Protein AF-A0A1N6KUC0-F1 (afdb_monomer_lite)

Sequence (88 aa):
MPVRELLSRIDSHELSEWLAYDRLDPLPDSYWQAGLISSTIANVFGKGKALTPEDFIPRRQKPKSETQSAAAGLFALRALAAQRNGRV

Secondary structure (DSSP, 8-state):
--HHHHTTTS-HHHHHHHHHHHHHSPPPPTTHHHHHHHHHHHHHH--SSPPPGGGSS---PPPPPTHHHHHHHHHHHHHHHHHHSS--

Foldseek 3Di:
DDPVVVCVPDPPVVVVVVVVVCVVPNDPQPQQVVLCVVQVVCQVPHDDDRDHSVVRRDDDPDPDPCVVVVVVVVVVVVVVVVVVPPDD

Structure (mmCIF, N/CA/C/O backbone):
data_AF-A0A1N6KUC0-F1
#
_entry.id   AF-A0A1N6KUC0-F1
#
loop_
_atom_site.group_PDB
_atom_site.id
_atom_site.type_symbol
_atom_site.label_atom_id
_atom_site.label_alt_id
_atom_site.label_comp_id
_atom_site.label_asym_id
_atom_site.label_entity_id
_atom_site.label_seq_id
_atom_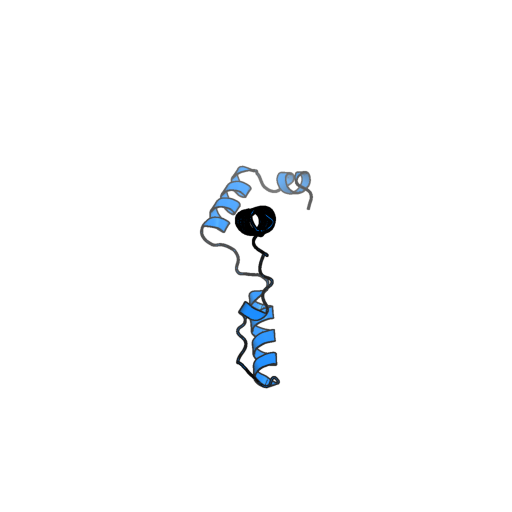site.pdbx_PDB_ins_code
_atom_site.Cartn_x
_atom_site.Cartn_y
_atom_site.Cartn_z
_atom_site.occupancy
_atom_site.B_iso_or_equiv
_atom_site.auth_seq_id
_atom_site.auth_comp_id
_atom_site.auth_asym_id
_atom_site.auth_atom_id
_atom_site.pdbx_PDB_model_num
ATOM 1 N N . MET A 1 1 ? -19.728 0.001 3.118 1.00 72.31 1 MET A N 1
ATOM 2 C CA . MET A 1 1 ? -20.463 -0.664 4.214 1.00 72.31 1 MET A CA 1
ATOM 3 C C . MET A 1 1 ? -20.628 0.334 5.356 1.00 72.31 1 MET A C 1
ATOM 5 O O . MET A 1 1 ? -19.621 0.919 5.742 1.00 72.31 1 MET A O 1
ATOM 9 N N . PRO A 1 2 ? -21.849 0.607 5.845 1.00 92.50 2 PRO A N 1
ATOM 10 C CA . PRO A 1 2 ? -22.066 1.481 6.996 1.00 92.50 2 PRO A CA 1
ATOM 11 C C . PRO A 1 2 ? -21.694 0.776 8.311 1.00 92.50 2 PRO A C 1
ATOM 13 O O . PRO A 1 2 ? -21.824 -0.440 8.431 1.00 92.50 2 PRO A O 1
ATOM 16 N N . VAL A 1 3 ? -21.296 1.549 9.328 1.00 86.75 3 VAL A N 1
ATOM 17 C CA . VAL A 1 3 ? -20.859 1.027 10.644 1.00 86.75 3 VAL A CA 1
ATOM 18 C C . VAL A 1 3 ? -21.925 0.141 11.295 1.00 86.75 3 VAL A C 1
ATOM 20 O O . VAL A 1 3 ? -21.611 -0.906 11.849 1.00 86.75 3 VAL A O 1
ATOM 23 N N . ARG A 1 4 ? -23.204 0.523 11.178 1.00 89.75 4 ARG A N 1
ATOM 24 C CA . ARG A 1 4 ? -24.330 -0.231 11.749 1.00 89.75 4 ARG A CA 1
ATOM 25 C C . ARG A 1 4 ? -24.505 -1.616 11.120 1.00 89.75 4 ARG A C 1
ATOM 27 O O . ARG A 1 4 ? -24.923 -2.539 11.805 1.00 89.75 4 ARG A O 1
ATOM 34 N N . GLU A 1 5 ? -24.204 -1.754 9.830 1.00 92.56 5 GLU A N 1
ATOM 35 C CA . GLU A 1 5 ? -24.258 -3.043 9.132 1.00 92.56 5 GLU A CA 1
ATOM 36 C C . GLU A 1 5 ? -23.031 -3.895 9.465 1.00 92.56 5 GLU A C 1
ATOM 38 O O . GLU A 1 5 ? -23.172 -5.091 9.704 1.00 92.56 5 GLU A O 1
ATOM 43 N N . LEU A 1 6 ? -21.849 -3.281 9.573 1.00 91.25 6 LEU A N 1
ATOM 44 C CA . LEU A 1 6 ? -20.631 -3.970 10.003 1.00 91.25 6 LEU A CA 1
ATOM 45 C C . LEU A 1 6 ? -20.798 -4.569 11.410 1.00 91.25 6 LEU A C 1
ATOM 47 O O . LEU A 1 6 ? -20.588 -5.764 11.591 1.00 91.25 6 LEU A O 1
ATOM 51 N N . LEU A 1 7 ? -21.287 -3.773 12.368 1.00 88.75 7 LEU A N 1
ATOM 52 C CA . LEU A 1 7 ? -21.503 -4.204 13.755 1.00 88.75 7 LEU A CA 1
ATOM 53 C C . LEU A 1 7 ? -22.649 -5.213 13.938 1.00 88.75 7 LEU A C 1
ATOM 55 O O . LEU A 1 7 ? -22.820 -5.765 15.020 1.00 88.75 7 LEU A O 1
ATOM 59 N N . SER A 1 8 ? -23.451 -5.458 12.896 1.00 92.31 8 SER A N 1
ATOM 60 C CA . SER A 1 8 ? -24.434 -6.550 12.907 1.00 92.31 8 SER A CA 1
AT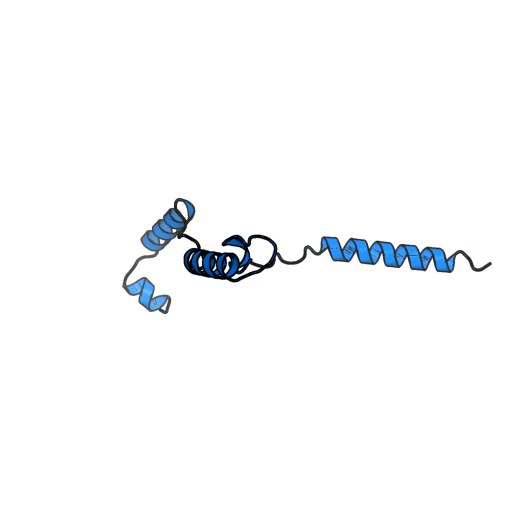OM 61 C C . SER A 1 8 ? -23.812 -7.918 12.606 1.00 92.31 8 SER A C 1
ATOM 63 O O . SER A 1 8 ? -24.464 -8.937 12.823 1.00 92.31 8 SER A O 1
ATOM 65 N N . ARG A 1 9 ? -22.574 -7.940 12.088 1.00 93.12 9 ARG A N 1
ATOM 66 C CA . ARG A 1 9 ? -21.860 -9.153 11.660 1.00 93.12 9 ARG A CA 1
ATOM 67 C C . ARG A 1 9 ? -20.568 -9.403 12.434 1.00 93.12 9 ARG A C 1
ATOM 69 O O . ARG A 1 9 ? -20.200 -10.559 12.578 1.00 93.12 9 ARG A O 1
ATOM 76 N N . ILE A 1 10 ? -19.900 -8.344 12.891 1.00 93.56 10 ILE A N 1
ATOM 77 C CA . ILE A 1 10 ? -18.644 -8.398 13.646 1.00 93.56 10 ILE A CA 1
ATOM 78 C C . ILE A 1 10 ? -18.786 -7.547 14.908 1.00 93.56 10 ILE A C 1
ATOM 80 O O . ILE A 1 10 ? -19.427 -6.495 14.862 1.00 93.56 10 ILE A O 1
ATOM 84 N N . ASP A 1 11 ? -18.220 -7.972 16.033 1.00 91.75 11 ASP A N 1
ATOM 85 C CA . ASP A 1 11 ? -18.288 -7.180 17.262 1.00 91.75 11 ASP A CA 1
ATOM 86 C C . ASP A 1 11 ? -17.135 -6.158 17.359 1.00 91.75 11 ASP A C 1
ATOM 88 O O . ASP A 1 11 ? -16.215 -6.108 16.537 1.00 91.75 11 ASP A O 1
ATOM 92 N N . SER A 1 12 ? -17.197 -5.285 18.368 1.00 90.69 12 SER A N 1
ATOM 93 C CA . SER A 1 12 ? -16.150 -4.280 18.586 1.00 90.69 12 SER A CA 1
ATOM 94 C C . SER A 1 12 ? -14.837 -4.871 19.108 1.00 90.69 12 SER A C 1
ATOM 96 O O . SER A 1 12 ? -13.795 -4.225 18.964 1.00 90.69 12 SER A O 1
ATOM 98 N N . HIS A 1 13 ? -14.878 -6.024 19.773 1.00 93.31 13 HIS A N 1
ATOM 99 C CA . HIS A 1 13 ? -13.699 -6.678 20.326 1.00 93.31 13 HIS A CA 1
ATOM 100 C C . HIS A 1 13 ? -12.860 -7.273 19.196 1.00 93.31 13 HIS A C 1
ATOM 102 O O . HIS A 1 13 ? -11.703 -6.896 19.040 1.00 93.31 13 HIS A O 1
ATOM 108 N N . GLU A 1 14 ? -13.485 -8.056 18.324 1.00 93.75 14 GLU A N 1
ATOM 109 C CA . GLU A 1 14 ? -12.895 -8.635 17.125 1.00 93.75 14 GLU A CA 1
ATOM 110 C C . GLU A 1 14 ? -12.341 -7.541 16.200 1.00 93.75 14 GLU A C 1
ATOM 112 O O . GLU A 1 14 ? -11.200 -7.619 15.750 1.00 93.75 14 GLU A O 1
ATOM 117 N N . LEU A 1 15 ? -13.078 -6.443 15.977 1.00 92.38 15 LEU A N 1
ATOM 118 C CA . LEU A 1 15 ? -12.554 -5.309 15.201 1.00 92.38 15 LEU A CA 1
ATOM 119 C C . LEU A 1 15 ? -11.288 -4.697 15.836 1.00 92.38 15 LEU A C 1
ATOM 121 O O . LEU A 1 15 ? -10.390 -4.238 15.127 1.00 92.38 15 LEU A O 1
ATOM 125 N N . SER A 1 16 ? -11.209 -4.678 17.169 1.00 93.00 16 SER A N 1
ATOM 126 C CA . SER A 1 16 ? -10.038 -4.174 17.897 1.00 93.00 16 SER A CA 1
ATOM 127 C C . SER A 1 16 ? -8.849 -5.128 17.790 1.00 93.00 16 SER A C 1
ATOM 129 O O . SER A 1 16 ? -7.712 -4.668 17.684 1.00 93.00 16 SER A O 1
ATOM 131 N N . GLU A 1 17 ? -9.101 -6.436 17.771 1.00 94.62 17 GLU A N 1
ATOM 132 C CA . GLU A 1 17 ? -8.083 -7.454 17.512 1.00 94.62 17 GLU A CA 1
ATOM 133 C C . GLU A 1 17 ? -7.534 -7.338 16.089 1.00 94.62 17 GLU A C 1
ATOM 135 O O . GLU A 1 17 ? -6.319 -7.292 15.915 1.00 94.62 17 GLU A O 1
ATOM 140 N N . TRP A 1 18 ? -8.396 -7.171 15.081 1.00 92.62 18 TRP A N 1
ATOM 141 C CA . TRP A 1 18 ? -7.961 -6.923 13.702 1.00 92.62 18 TRP A CA 1
ATOM 142 C C . TRP A 1 18 ? -7.133 -5.642 13.573 1.00 92.62 18 TRP A C 1
ATOM 144 O O . TRP A 1 18 ? -6.129 -5.620 12.863 1.00 92.62 18 TRP A O 1
ATOM 154 N N . LEU A 1 19 ? -7.493 -4.584 14.307 1.00 92.38 19 LEU A N 1
ATOM 155 C CA . LEU A 1 19 ? -6.692 -3.360 14.362 1.00 92.38 19 LEU A CA 1
ATOM 156 C C . LEU A 1 19 ? -5.329 -3.586 15.036 1.00 92.38 19 LEU A C 1
ATOM 158 O O . LEU A 1 19 ? -4.343 -2.953 14.659 1.00 92.38 19 LEU A O 1
ATOM 162 N N . ALA A 1 20 ? -5.259 -4.448 16.052 1.00 94.62 20 ALA A N 1
ATOM 163 C CA . ALA A 1 20 ? -3.995 -4.830 16.674 1.00 94.62 20 ALA A CA 1
ATOM 164 C C . ALA A 1 20 ? -3.140 -5.683 15.725 1.00 94.62 20 ALA A C 1
ATOM 166 O O . ALA A 1 20 ? -1.934 -5.455 15.642 1.00 94.62 20 ALA A O 1
ATOM 167 N N . TYR A 1 21 ? -3.762 -6.594 14.973 1.00 94.44 21 TYR A N 1
ATOM 168 C CA . TYR A 1 21 ? -3.097 -7.409 13.960 1.00 94.44 21 TYR A CA 1
ATOM 169 C C . TYR A 1 21 ? -2.488 -6.547 12.848 1.00 94.44 21 TYR A C 1
ATOM 171 O O . TYR A 1 21 ? -1.300 -6.677 12.581 1.00 94.44 21 TYR A O 1
ATOM 179 N N . ASP A 1 22 ? -3.237 -5.594 12.280 1.00 92.62 22 ASP A N 1
ATOM 180 C CA . ASP A 1 22 ? -2.743 -4.687 11.223 1.00 92.62 22 ASP A CA 1
ATOM 181 C C . ASP A 1 22 ? -1.541 -3.834 11.677 1.00 92.62 22 ASP A C 1
ATOM 183 O O . ASP A 1 22 ? -0.716 -3.406 10.876 1.00 92.62 22 ASP A O 1
ATOM 187 N N . ARG A 1 23 ? -1.380 -3.608 12.986 1.00 91.44 23 ARG A N 1
ATOM 188 C CA . ARG A 1 23 ? -0.186 -2.934 13.528 1.00 91.44 23 ARG A CA 1
ATOM 189 C C . ARG A 1 23 ? 1.036 -3.845 13.618 1.00 91.44 23 ARG A C 1
ATOM 191 O O . ARG A 1 23 ? 2.151 -3.327 13.641 1.00 91.44 23 ARG A O 1
ATOM 198 N N . LEU A 1 24 ? 0.834 -5.155 13.741 1.00 95.12 24 LEU A N 1
ATOM 199 C CA . LEU A 1 24 ? 1.905 -6.152 13.795 1.00 95.12 24 LEU A CA 1
ATOM 200 C C . LEU A 1 24 ? 2.325 -6.589 12.390 1.00 95.12 24 LEU A C 1
ATOM 202 O O . LEU A 1 24 ? 3.519 -6.678 12.116 1.00 95.12 24 LEU A O 1
ATOM 206 N N . ASP A 1 25 ? 1.348 -6.824 11.520 1.00 92.50 25 ASP A N 1
ATOM 207 C CA . ASP A 1 25 ? 1.520 -7.267 10.141 1.00 92.50 25 ASP A CA 1
ATOM 208 C C . ASP A 1 25 ? 0.641 -6.403 9.222 1.00 92.50 25 ASP A C 1
ATOM 210 O O . ASP A 1 25 ? -0.485 -6.785 8.884 1.00 92.50 25 ASP A O 1
ATOM 214 N N . PRO A 1 26 ? 1.103 -5.184 8.886 1.00 88.50 26 PRO A N 1
ATOM 215 C CA . PRO A 1 26 ? 0.331 -4.268 8.064 1.00 88.50 26 PRO A CA 1
ATOM 216 C C . PRO A 1 26 ? 0.171 -4.815 6.654 1.00 88.50 26 PRO A C 1
ATOM 218 O O . PRO A 1 26 ? 1.109 -5.360 6.062 1.00 88.50 26 PRO A O 1
ATOM 221 N N . LEU A 1 27 ? -1.007 -4.585 6.074 1.00 83.88 27 LEU A N 1
ATOM 222 C CA . LEU A 1 27 ? -1.234 -4.926 4.675 1.00 83.88 27 LEU A CA 1
ATOM 223 C C . LEU A 1 27 ? -0.194 -4.230 3.774 1.00 83.88 27 LEU A C 1
ATOM 225 O O . LEU A 1 27 ? 0.132 -3.055 3.985 1.00 83.88 27 LEU A O 1
ATOM 229 N N . PRO A 1 28 ? 0.319 -4.930 2.747 1.00 85.31 28 PRO A N 1
ATOM 230 C CA . PRO A 1 28 ? 1.280 -4.350 1.822 1.00 85.31 28 PRO A CA 1
ATOM 231 C C . PRO A 1 28 ? 0.669 -3.166 1.066 1.00 85.31 28 PRO A C 1
ATOM 233 O O . PRO A 1 28 ? -0.545 -3.096 0.857 1.00 85.31 28 PRO A O 1
ATOM 236 N N . ASP A 1 29 ? 1.525 -2.243 0.619 1.00 87.50 29 ASP A N 1
ATOM 237 C CA . ASP A 1 29 ? 1.097 -1.086 -0.167 1.00 87.50 29 ASP A CA 1
ATOM 238 C C . ASP A 1 29 ? 0.338 -1.551 -1.421 1.00 87.50 29 ASP A C 1
ATOM 240 O O . ASP A 1 29 ? 0.874 -2.278 -2.266 1.00 87.50 29 ASP A O 1
ATOM 244 N N . SER A 1 30 ? -0.919 -1.123 -1.550 1.00 89.06 30 SER A N 1
ATOM 245 C CA . SER A 1 30 ? -1.795 -1.509 -2.657 1.00 89.06 30 SER A CA 1
ATOM 246 C C . SER A 1 30 ? -1.276 -1.045 -4.021 1.00 89.06 30 SER A C 1
ATOM 248 O O . SER A 1 30 ? -1.644 -1.619 -5.046 1.00 89.06 30 SER A O 1
ATOM 250 N N . TYR A 1 31 ? -0.388 -0.049 -4.052 1.00 93.31 31 TYR A N 1
ATOM 251 C CA . TYR A 1 31 ? 0.248 0.455 -5.265 1.00 93.31 31 TYR A CA 1
ATOM 252 C C . TYR A 1 31 ? 1.566 -0.246 -5.594 1.00 93.31 31 TYR A C 1
ATOM 254 O O . TYR A 1 31 ? 2.101 -0.019 -6.680 1.00 93.31 31 TYR A O 1
ATOM 262 N N . TRP A 1 32 ? 2.086 -1.118 -4.723 1.00 93.31 32 TRP A N 1
ATOM 263 C CA . TRP A 1 32 ? 3.381 -1.774 -4.931 1.00 93.31 32 TRP A CA 1
ATOM 264 C C . TRP A 1 32 ? 3.451 -2.527 -6.265 1.00 93.31 32 TRP A C 1
ATOM 266 O O . TRP A 1 32 ? 4.374 -2.336 -7.057 1.00 93.31 32 TRP A O 1
ATOM 276 N N . GLN A 1 33 ? 2.434 -3.342 -6.554 1.00 93.62 33 GLN A N 1
ATOM 277 C CA . GLN A 1 33 ? 2.372 -4.131 -7.788 1.00 93.62 33 GLN A CA 1
ATOM 278 C C . GLN A 1 33 ? 2.311 -3.238 -9.034 1.00 93.62 33 GLN A C 1
ATOM 280 O O . GLN A 1 33 ? 3.008 -3.486 -10.018 1.00 9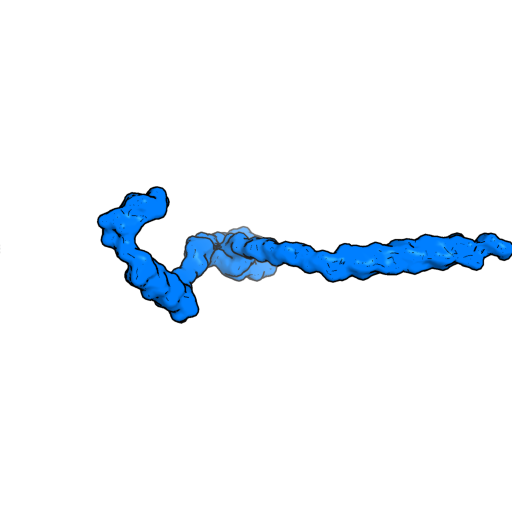3.62 33 GLN A O 1
ATOM 285 N N . ALA A 1 34 ? 1.518 -2.165 -8.980 1.00 95.38 34 ALA A N 1
ATOM 286 C CA . ALA A 1 34 ? 1.418 -1.198 -10.068 1.00 95.38 34 ALA A CA 1
ATOM 287 C C . ALA A 1 34 ? 2.743 -0.448 -10.284 1.00 95.38 34 ALA A C 1
ATOM 289 O O . ALA A 1 34 ? 3.154 -0.238 -11.428 1.00 95.38 34 ALA A O 1
ATOM 290 N N . GLY A 1 35 ? 3.439 -0.096 -9.201 1.00 95.81 35 GLY A N 1
ATOM 291 C CA . GLY A 1 35 ? 4.755 0.533 -9.253 1.00 95.81 35 GLY A CA 1
ATOM 292 C C . GLY A 1 35 ? 5.817 -0.377 -9.867 1.00 95.81 35 GLY A C 1
ATOM 293 O O . GLY A 1 35 ? 6.605 0.077 -10.694 1.00 95.81 35 GLY A O 1
ATOM 294 N N . LEU A 1 36 ? 5.795 -1.674 -9.546 1.00 96.31 36 LEU A N 1
ATOM 295 C CA . LEU A 1 36 ? 6.697 -2.666 -10.136 1.00 96.31 36 LEU A CA 1
ATOM 296 C C . LEU A 1 36 ? 6.483 -2.822 -11.650 1.00 96.31 36 LEU A C 1
ATOM 298 O O . LEU A 1 36 ? 7.443 -2.830 -12.422 1.00 96.31 36 LEU A O 1
ATOM 302 N N . ILE A 1 37 ? 5.226 -2.916 -12.091 1.00 96.62 37 ILE A N 1
ATOM 303 C CA . ILE A 1 37 ? 4.895 -2.999 -13.521 1.00 96.62 37 ILE A CA 1
ATOM 304 C C . ILE A 1 37 ? 5.333 -1.716 -14.238 1.00 96.62 37 ILE A C 1
ATOM 306 O O . ILE A 1 37 ? 5.976 -1.775 -15.288 1.00 96.62 37 ILE A O 1
ATOM 310 N N . SER A 1 38 ? 5.042 -0.557 -13.647 1.00 96.56 38 SER A N 1
ATOM 311 C CA . SER A 1 38 ? 5.366 0.747 -14.234 1.00 96.56 38 SER A CA 1
ATOM 312 C C . SER A 1 38 ? 6.873 0.969 -14.350 1.00 96.56 38 SER A C 1
ATOM 314 O O . SER A 1 38 ? 7.340 1.393 -15.406 1.00 96.56 38 SER A O 1
ATOM 316 N N . SER A 1 39 ? 7.651 0.625 -13.317 1.00 97.00 39 SER A N 1
ATOM 317 C CA . SER A 1 39 ? 9.113 0.753 -13.349 1.00 97.00 39 SER A CA 1
ATOM 318 C C . SER A 1 39 ? 9.749 -0.192 -14.365 1.00 97.00 39 SER A C 1
ATOM 320 O O . SER A 1 39 ? 10.672 0.204 -15.073 1.00 97.00 39 SER A O 1
ATOM 322 N N . THR A 1 40 ? 9.211 -1.405 -14.519 1.00 97.25 40 THR A N 1
ATOM 323 C CA . THR A 1 40 ? 9.663 -2.355 -15.545 1.00 97.25 40 THR A CA 1
ATOM 324 C C . THR A 1 40 ? 9.487 -1.763 -16.942 1.00 97.25 40 THR A C 1
ATOM 326 O O . THR A 1 40 ? 10.447 -1.686 -17.706 1.00 97.25 40 THR A O 1
ATOM 329 N N . ILE A 1 41 ? 8.287 -1.272 -17.265 1.00 97.00 41 ILE A N 1
ATOM 330 C CA . ILE A 1 41 ? 7.998 -0.658 -18.570 1.00 97.00 41 ILE A CA 1
ATOM 331 C C . ILE A 1 41 ? 8.875 0.583 -18.780 1.00 97.00 41 ILE A C 1
ATOM 333 O O . ILE A 1 41 ? 9.502 0.734 -19.829 1.00 97.00 41 ILE A O 1
ATOM 337 N N . ALA A 1 42 ? 8.962 1.457 -17.777 1.00 96.50 42 ALA A N 1
ATOM 338 C CA . ALA A 1 42 ? 9.716 2.697 -17.886 1.00 96.50 42 ALA A CA 1
ATOM 339 C C . ALA A 1 42 ? 11.221 2.462 -18.077 1.00 96.50 42 ALA A C 1
ATOM 341 O O . ALA A 1 42 ? 11.851 3.197 -18.827 1.00 96.50 42 ALA A O 1
ATOM 342 N N . ASN A 1 43 ? 11.795 1.425 -17.466 1.00 96.31 43 ASN A N 1
ATOM 343 C CA . ASN A 1 43 ? 13.213 1.100 -17.629 1.00 96.31 43 ASN A CA 1
ATOM 344 C C . ASN A 1 43 ? 13.513 0.365 -18.941 1.00 96.31 43 ASN A C 1
ATOM 346 O O . ASN A 1 43 ? 14.603 0.521 -19.485 1.00 96.31 43 ASN A O 1
ATOM 350 N N . VAL A 1 44 ? 12.564 -0.418 -19.463 1.00 97.06 44 VAL A N 1
ATOM 351 C CA . VAL A 1 44 ? 12.723 -1.115 -20.750 1.00 97.06 44 VAL A CA 1
ATOM 352 C C . VAL A 1 44 ? 12.627 -0.144 -21.927 1.00 97.06 44 VAL A C 1
ATOM 354 O O . VAL A 1 44 ? 13.410 -0.240 -22.870 1.00 97.06 44 VAL A O 1
ATOM 357 N N . PHE A 1 45 ? 11.670 0.786 -21.888 1.00 96.31 45 PHE A N 1
ATOM 358 C CA . PHE A 1 45 ? 11.383 1.684 -23.014 1.00 96.31 45 PHE A CA 1
ATOM 359 C C . PHE A 1 45 ? 11.921 3.106 -22.832 1.00 96.31 45 PHE A C 1
ATOM 361 O O . PHE A 1 45 ? 12.040 3.855 -23.805 1.00 96.31 45 PHE A O 1
ATOM 368 N N . GLY A 1 46 ? 12.222 3.508 -21.600 1.00 89.50 46 GLY A N 1
ATOM 369 C CA . GLY A 1 46 ? 12.728 4.834 -21.287 1.00 89.50 46 GLY A CA 1
ATOM 370 C C . GLY A 1 46 ? 14.208 4.997 -21.616 1.00 89.50 46 GLY A C 1
ATOM 371 O O . GLY A 1 46 ? 14.975 4.045 -21.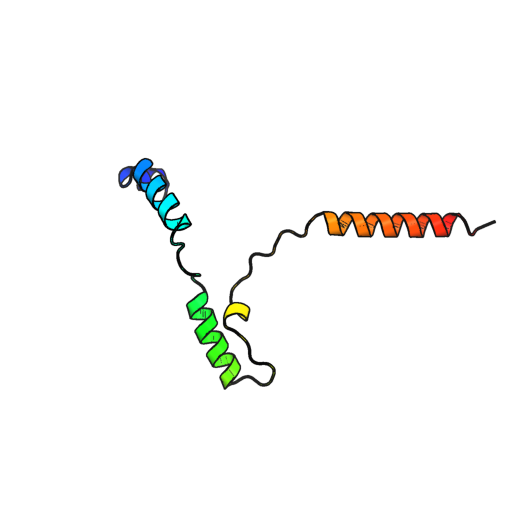738 1.00 89.50 46 GLY A O 1
ATOM 372 N N . LYS A 1 47 ? 14.621 6.256 -21.741 1.00 84.75 47 LYS A N 1
ATOM 373 C CA . LYS A 1 47 ? 16.028 6.653 -21.814 1.00 84.75 47 LYS A CA 1
ATOM 374 C C . LYS A 1 47 ? 16.313 7.559 -20.630 1.00 84.75 47 LYS A C 1
ATOM 376 O O . LYS A 1 47 ? 15.574 8.512 -20.401 1.00 84.75 47 LYS A O 1
ATOM 381 N N . GLY A 1 48 ? 17.387 7.283 -19.902 1.00 87.94 48 GLY A N 1
ATOM 382 C CA . GLY A 1 48 ? 17.795 8.089 -18.758 1.00 87.94 48 GLY A CA 1
ATOM 383 C C . GLY A 1 48 ? 18.054 7.246 -17.521 1.00 87.94 48 GLY A C 1
ATOM 384 O O . GLY A 1 48 ? 18.460 6.090 -17.612 1.00 87.94 48 GLY A O 1
ATOM 385 N N . LYS A 1 49 ? 17.871 7.865 -16.355 1.00 91.81 49 LYS A N 1
ATOM 386 C CA . LYS A 1 49 ? 18.119 7.225 -15.065 1.00 91.81 49 LYS A CA 1
ATOM 387 C C . LYS A 1 49 ? 17.111 6.096 -14.829 1.00 91.81 49 LYS A C 1
ATOM 389 O O . LYS A 1 49 ? 15.922 6.288 -15.065 1.00 91.81 49 LYS A O 1
ATOM 394 N N . ALA A 1 50 ? 17.597 4.969 -14.309 1.00 93.44 50 ALA A N 1
ATOM 395 C CA . ALA A 1 50 ? 16.743 3.876 -13.861 1.00 93.44 50 ALA A CA 1
ATOM 396 C C . ALA A 1 50 ? 15.774 4.360 -12.769 1.00 93.44 50 ALA A C 1
ATOM 398 O O . ALA A 1 50 ? 16.199 4.983 -11.790 1.00 93.44 50 ALA A O 1
ATOM 399 N N . LEU A 1 51 ? 14.489 4.077 -12.966 1.00 96.25 51 LEU A N 1
ATOM 400 C CA . LEU A 1 51 ? 13.404 4.390 -12.042 1.00 96.25 51 LEU A CA 1
ATOM 401 C C . LEU A 1 51 ? 13.112 3.181 -11.158 1.00 96.25 51 LEU A C 1
ATOM 403 O O . LEU A 1 51 ? 13.158 2.040 -11.629 1.00 96.25 51 LEU A O 1
ATOM 407 N N . THR A 1 52 ? 12.798 3.421 -9.889 1.00 95.75 52 THR A N 1
ATOM 408 C CA . THR A 1 52 ? 12.440 2.351 -8.951 1.00 95.75 52 THR A CA 1
ATOM 409 C C . THR A 1 52 ? 10.917 2.257 -8.797 1.00 95.75 52 THR A C 1
ATOM 411 O O . THR A 1 52 ? 10.206 3.214 -9.117 1.00 95.75 52 THR A O 1
ATOM 414 N N . PRO A 1 53 ? 10.362 1.116 -8.342 1.00 95.25 53 PRO A N 1
ATOM 415 C CA . PRO A 1 53 ? 8.925 1.002 -8.082 1.00 95.25 53 PRO A CA 1
ATOM 416 C C . PRO A 1 53 ? 8.368 2.125 -7.186 1.00 95.25 53 PRO A C 1
ATOM 418 O O . PRO A 1 53 ? 7.267 2.615 -7.424 1.00 95.25 53 PRO A O 1
ATOM 421 N N . GLU A 1 54 ? 9.146 2.591 -6.206 1.00 93.06 54 GLU A N 1
ATOM 422 C CA . GLU A 1 54 ? 8.777 3.638 -5.243 1.00 93.06 54 GLU A CA 1
ATOM 423 C C . GLU A 1 54 ? 8.626 5.039 -5.856 1.00 93.06 54 GLU A C 1
ATOM 425 O O . GLU A 1 54 ? 8.098 5.942 -5.195 1.00 93.06 54 GLU A O 1
ATOM 430 N N . ASP A 1 55 ? 9.096 5.250 -7.088 1.00 93.38 55 ASP A N 1
ATOM 431 C CA . ASP A 1 55 ? 8.885 6.494 -7.837 1.00 93.38 55 ASP A CA 1
ATOM 432 C C . ASP A 1 55 ? 7.447 6.598 -8.378 1.00 93.38 55 ASP A C 1
ATOM 434 O O . ASP A 1 55 ? 6.962 7.695 -8.654 1.00 93.38 55 ASP A O 1
ATOM 438 N N . PHE A 1 56 ? 6.745 5.466 -8.481 1.00 93.12 56 PHE A N 1
ATOM 439 C CA . PHE A 1 56 ? 5.373 5.370 -8.990 1.00 93.12 56 PHE A CA 1
ATOM 440 C C . PHE A 1 56 ? 4.320 5.210 -7.883 1.00 93.12 56 PHE A C 1
ATOM 442 O O . PHE A 1 56 ? 3.126 5.145 -8.173 1.00 93.12 56 PHE A O 1
ATOM 449 N N . ILE A 1 57 ? 4.738 5.160 -6.615 1.00 92.81 57 ILE A N 1
ATOM 450 C CA . ILE A 1 57 ? 3.838 5.025 -5.464 1.00 92.81 57 ILE A CA 1
ATOM 451 C C . ILE A 1 57 ? 3.439 6.421 -4.953 1.00 92.81 57 ILE A C 1
ATOM 453 O O . ILE A 1 57 ? 4.321 7.230 -4.636 1.00 92.81 57 ILE A O 1
ATOM 457 N N . PRO A 1 58 ? 2.131 6.736 -4.826 1.00 89.50 58 PRO A N 1
ATOM 458 C CA . PRO A 1 58 ? 1.674 8.015 -4.292 1.00 89.50 58 PRO A CA 1
ATOM 459 C C . PRO A 1 58 ? 2.178 8.254 -2.865 1.00 89.50 58 PRO A C 1
ATOM 461 O O . PRO A 1 58 ? 1.737 7.627 -1.903 1.00 89.50 58 PRO A O 1
ATOM 464 N N . ARG A 1 59 ? 3.086 9.217 -2.695 1.00 83.69 59 ARG A N 1
ATOM 465 C CA . ARG A 1 59 ? 3.570 9.594 -1.363 1.00 83.69 59 ARG A CA 1
ATOM 466 C C . ARG A 1 59 ? 2.572 10.530 -0.698 1.00 83.69 59 ARG A C 1
ATOM 468 O O . ARG A 1 59 ? 2.199 11.560 -1.262 1.00 83.69 59 ARG A O 1
ATOM 475 N N . ARG A 1 60 ? 2.198 10.221 0.546 1.00 72.38 60 ARG A N 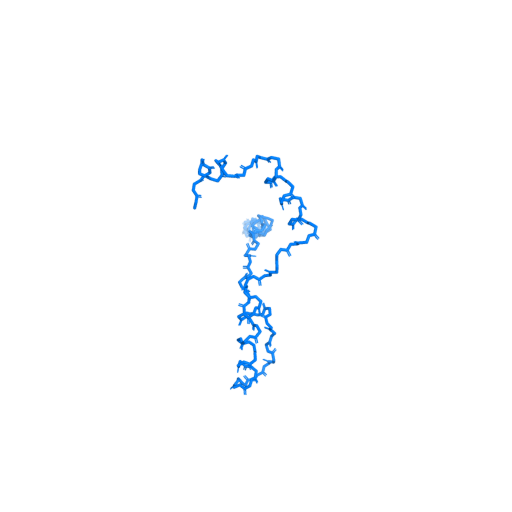1
ATOM 476 C CA . ARG A 1 60 ? 1.480 11.163 1.412 1.00 72.38 60 ARG A CA 1
ATOM 477 C C . ARG A 1 60 ? 2.355 12.409 1.553 1.00 72.38 60 ARG A C 1
ATOM 479 O O . ARG A 1 60 ? 3.442 12.336 2.128 1.00 72.38 60 ARG A O 1
ATOM 486 N N . GLN A 1 61 ? 1.918 13.540 1.000 1.00 66.38 61 GLN A N 1
ATOM 487 C CA . GLN A 1 61 ? 2.612 14.805 1.223 1.00 66.38 61 GLN A CA 1
ATOM 488 C C . GLN A 1 61 ? 2.621 15.051 2.731 1.00 66.38 61 GLN A C 1
ATOM 490 O O . GLN A 1 61 ? 1.561 15.169 3.349 1.00 66.38 61 GLN A O 1
ATOM 495 N N . LYS A 1 62 ? 3.811 15.076 3.344 1.00 61.09 62 LYS A N 1
ATOM 496 C CA . LYS A 1 62 ? 3.918 15.528 4.731 1.00 61.09 62 LYS A CA 1
ATOM 497 C C . LYS A 1 62 ? 3.379 16.961 4.766 1.00 61.09 62 LYS A C 1
ATOM 499 O O . LYS A 1 62 ? 3.789 17.7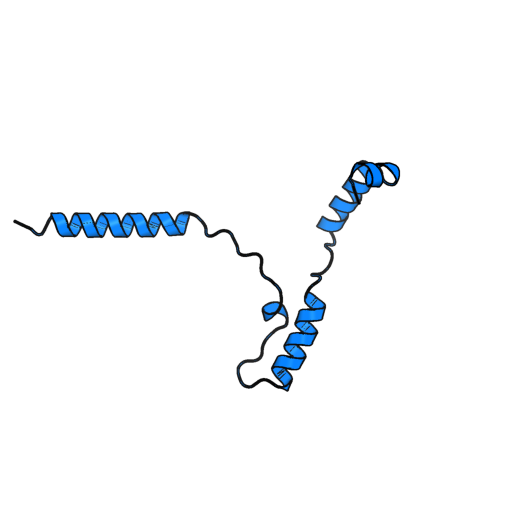50 3.907 1.00 61.09 62 LYS A O 1
ATOM 504 N N . PRO A 1 63 ? 2.480 17.309 5.704 1.00 59.03 63 PRO A N 1
ATOM 505 C CA . PRO A 1 63 ? 2.089 18.698 5.875 1.00 59.03 63 PRO A CA 1
ATOM 506 C C . PRO A 1 63 ? 3.372 19.515 6.043 1.00 59.03 63 PRO A C 1
ATOM 508 O O . PRO A 1 63 ? 4.254 19.132 6.818 1.00 59.03 63 PRO A O 1
ATOM 511 N N . LYS A 1 64 ? 3.528 20.576 5.242 1.00 59.66 64 LYS A N 1
ATOM 512 C CA . LYS A 1 64 ? 4.683 21.474 5.354 1.00 59.66 64 LYS A CA 1
ATOM 513 C C . LYS A 1 64 ? 4.718 21.958 6.800 1.00 59.66 64 LYS A C 1
ATOM 515 O O . LYS A 1 64 ? 3.752 22.568 7.248 1.00 59.66 64 LYS A O 1
ATOM 520 N N . SER A 1 65 ? 5.780 21.639 7.539 1.00 58.75 65 SER A N 1
ATOM 521 C CA . SER A 1 65 ? 5.891 22.099 8.918 1.00 58.75 65 SER A CA 1
ATOM 522 C C . SER A 1 65 ? 5.886 23.627 8.928 1.00 58.75 65 SER A C 1
ATOM 524 O O . SER A 1 65 ? 6.609 24.273 8.163 1.00 58.75 65 SER A O 1
ATOM 526 N N . GLU A 1 66 ? 5.068 24.212 9.801 1.00 57.94 66 GLU A N 1
ATOM 527 C CA . GLU A 1 66 ? 4.937 25.666 9.971 1.00 57.94 66 GLU A CA 1
ATOM 528 C C . GLU A 1 66 ? 6.282 26.348 10.283 1.00 57.94 66 GLU A C 1
ATOM 530 O O . GLU A 1 66 ? 6.466 27.539 10.030 1.00 57.94 66 GLU A O 1
ATOM 535 N N . THR A 1 67 ? 7.277 25.577 10.731 1.00 54.88 67 THR A N 1
ATOM 536 C CA . THR A 1 67 ? 8.655 26.017 10.966 1.00 54.88 67 THR A CA 1
ATOM 537 C C . THR A 1 67 ? 9.314 26.631 9.723 1.00 54.88 67 THR A C 1
ATOM 539 O O . THR A 1 67 ? 10.115 27.554 9.861 1.00 54.88 67 THR A O 1
ATOM 542 N N . GLN A 1 68 ? 8.959 26.192 8.506 1.00 54.22 68 GLN A N 1
ATOM 543 C CA . GLN A 1 68 ? 9.493 26.797 7.273 1.00 54.22 68 GLN A CA 1
ATOM 544 C C . GLN A 1 68 ? 8.923 28.202 7.005 1.00 54.22 68 GLN A C 1
ATOM 546 O O . GLN A 1 68 ? 9.590 29.022 6.377 1.00 54.22 68 GLN A O 1
ATOM 551 N N . SER A 1 69 ? 7.728 28.510 7.523 1.00 54.31 69 SER A N 1
ATOM 552 C CA . SER A 1 69 ? 7.085 29.824 7.379 1.00 54.31 69 SER A CA 1
ATOM 553 C C . SER A 1 69 ? 7.683 30.863 8.339 1.00 54.31 69 SER A C 1
ATOM 555 O O . SER A 1 69 ? 7.937 32.009 7.961 1.00 54.31 69 SER A O 1
ATOM 557 N N . ALA A 1 70 ? 8.011 30.448 9.568 1.00 58.81 70 ALA A N 1
ATOM 558 C CA . ALA A 1 70 ? 8.571 31.336 10.590 1.00 58.81 70 ALA A CA 1
ATOM 559 C C . ALA A 1 70 ? 9.976 31.864 10.232 1.00 58.81 70 ALA A C 1
ATOM 561 O O . ALA A 1 70 ? 10.269 33.042 10.444 1.00 58.81 70 ALA A O 1
ATOM 562 N N . ALA A 1 71 ? 10.833 31.021 9.641 1.00 59.84 71 ALA A N 1
ATOM 563 C CA . ALA A 1 71 ? 12.170 31.434 9.211 1.00 59.84 71 ALA A CA 1
ATOM 564 C C . ALA A 1 71 ? 12.107 32.496 8.098 1.00 59.84 71 ALA A C 1
ATOM 566 O O . ALA A 1 71 ? 12.795 33.513 8.180 1.00 59.84 71 ALA A O 1
ATOM 567 N N . ALA A 1 72 ? 11.229 32.311 7.106 1.00 59.50 72 ALA A N 1
ATOM 568 C CA . ALA A 1 72 ? 11.020 33.280 6.030 1.00 59.50 72 ALA A CA 1
ATOM 569 C C . ALA A 1 72 ? 10.523 34.641 6.557 1.00 59.50 72 ALA A C 1
ATOM 571 O O . ALA A 1 72 ? 11.027 35.685 6.136 1.00 59.50 72 ALA A O 1
ATOM 572 N N . GLY A 1 73 ? 9.604 34.639 7.530 1.00 64.00 73 GLY A N 1
ATOM 573 C CA . GLY A 1 73 ? 9.113 35.865 8.168 1.00 64.00 73 GLY A CA 1
ATOM 574 C C . GLY A 1 73 ? 10.196 36.626 8.941 1.00 64.00 73 GLY A C 1
ATOM 575 O O . GLY A 1 73 ? 10.286 37.851 8.842 1.00 64.00 73 GLY A O 1
ATOM 576 N N . LEU A 1 74 ? 11.070 35.915 9.660 1.00 67.19 74 LEU A N 1
ATOM 577 C CA . LEU A 1 74 ? 12.160 36.531 10.422 1.00 67.19 74 LEU A CA 1
ATOM 578 C C . LEU A 1 74 ? 13.239 37.146 9.512 1.00 67.19 74 LEU A C 1
ATOM 580 O O . LEU A 1 74 ? 13.756 38.225 9.815 1.00 67.19 74 LEU A O 1
ATOM 584 N N . PHE A 1 75 ? 13.550 36.504 8.380 1.00 69.75 75 PHE A N 1
ATOM 585 C CA . PHE A 1 75 ? 14.457 37.065 7.373 1.00 69.75 75 PHE A CA 1
ATOM 586 C C . PHE A 1 75 ? 13.875 38.320 6.710 1.00 69.75 75 PHE A C 1
ATOM 588 O O . PHE A 1 75 ? 14.590 39.313 6.564 1.00 69.75 75 PHE A O 1
ATOM 595 N N . ALA A 1 76 ? 12.579 38.317 6.383 1.00 71.12 76 ALA A N 1
ATOM 596 C CA . ALA A 1 76 ? 11.899 39.481 5.817 1.00 71.12 76 ALA A CA 1
ATOM 597 C C . ALA A 1 76 ? 11.866 40.669 6.797 1.00 71.12 76 ALA A C 1
ATOM 599 O O . ALA A 1 76 ? 12.170 41.799 6.414 1.00 71.12 76 ALA A O 1
ATOM 600 N N . LEU A 1 77 ? 11.584 40.413 8.081 1.00 71.00 77 LEU A N 1
ATOM 601 C CA . LEU A 1 77 ? 11.600 41.439 9.130 1.00 71.00 77 LEU A CA 1
ATOM 602 C C . LEU A 1 77 ? 12.999 42.035 9.345 1.00 71.00 77 LEU A C 1
ATOM 604 O O . LEU A 1 77 ? 13.133 43.251 9.488 1.00 71.00 77 LEU A O 1
ATOM 608 N N . ARG A 1 78 ? 14.054 41.208 9.317 1.00 69.12 78 ARG A N 1
ATOM 609 C CA . ARG A 1 78 ? 15.445 41.687 9.408 1.00 69.12 78 ARG A CA 1
ATOM 610 C C . ARG A 1 78 ? 15.859 42.532 8.206 1.00 69.12 78 ARG A C 1
ATOM 612 O O . ARG A 1 78 ? 16.497 43.565 8.398 1.00 69.12 78 ARG A O 1
ATOM 619 N N . ALA A 1 79 ? 15.488 42.123 6.994 1.00 72.06 79 ALA A N 1
ATOM 620 C CA . ALA A 1 79 ? 15.790 42.877 5.780 1.00 72.06 79 ALA A CA 1
ATOM 621 C C . ALA A 1 79 ? 15.120 44.263 5.796 1.00 72.06 79 ALA A C 1
ATOM 623 O O . ALA A 1 79 ? 15.763 45.270 5.496 1.00 72.06 79 ALA A O 1
ATOM 624 N N . LEU A 1 80 ? 13.863 44.329 6.243 1.00 72.69 80 LEU A N 1
ATOM 625 C CA . LEU A 1 80 ? 13.118 45.583 6.350 1.00 72.69 80 LEU A CA 1
ATOM 626 C C . LEU A 1 80 ? 13.699 46.519 7.428 1.00 72.69 80 LEU A C 1
ATOM 628 O O . LEU A 1 80 ? 13.782 47.731 7.230 1.00 72.69 80 LEU A O 1
ATOM 632 N N . ALA A 1 81 ? 14.149 45.961 8.557 1.00 74.25 81 ALA A N 1
ATOM 633 C CA . ALA A 1 81 ? 14.795 46.723 9.627 1.00 74.25 81 ALA A CA 1
ATOM 634 C C . ALA A 1 81 ? 16.160 47.297 9.203 1.00 74.25 81 ALA A C 1
ATOM 636 O O . ALA A 1 81 ? 16.471 48.442 9.531 1.00 74.25 81 ALA A O 1
ATOM 637 N N . ALA A 1 82 ? 16.947 46.544 8.427 1.00 71.75 82 ALA A N 1
ATOM 638 C CA . ALA A 1 82 ? 18.218 47.016 7.876 1.00 71.75 82 ALA A CA 1
ATOM 639 C C . ALA A 1 82 ? 18.019 48.163 6.868 1.00 71.75 82 ALA A C 1
ATOM 641 O O . ALA A 1 82 ? 18.759 49.145 6.890 1.00 71.75 82 ALA A O 1
ATOM 642 N N . GLN A 1 83 ? 16.969 48.089 6.045 1.00 67.19 83 GLN A N 1
ATOM 643 C CA . GLN A 1 83 ? 16.633 49.131 5.071 1.00 67.19 83 GLN A CA 1
ATOM 644 C C . GLN A 1 83 ? 16.168 50.445 5.731 1.00 67.19 83 GLN A C 1
ATOM 646 O O . GLN A 1 83 ? 16.328 51.517 5.148 1.00 67.19 83 GLN A O 1
ATOM 651 N N . ARG A 1 84 ? 15.637 50.384 6.962 1.00 60.12 84 ARG A N 1
ATOM 652 C CA . ARG A 1 84 ? 15.206 51.563 7.734 1.00 60.12 84 ARG A CA 1
ATOM 653 C C . ARG A 1 84 ? 16.359 52.304 8.426 1.00 60.12 84 ARG A C 1
ATOM 655 O O . ARG A 1 84 ? 16.227 53.496 8.670 1.00 60.12 84 ARG A O 1
ATOM 662 N N . ASN A 1 85 ? 17.477 51.631 8.710 1.00 58.97 85 ASN A N 1
ATOM 663 C CA . ASN A 1 85 ? 18.627 52.207 9.427 1.00 58.97 85 ASN A CA 1
ATOM 664 C C . ASN A 1 85 ? 19.713 52.821 8.518 1.00 58.97 85 ASN A C 1
ATOM 666 O O . ASN A 1 85 ? 20.664 53.397 9.032 1.00 58.97 85 ASN A O 1
ATOM 670 N N . GLY A 1 86 ? 19.594 52.706 7.190 1.00 57.00 86 GLY A N 1
ATOM 671 C CA . GLY A 1 86 ? 20.567 53.234 6.217 1.00 57.00 86 GLY A CA 1
ATOM 672 C C . GLY A 1 86 ? 20.201 54.579 5.574 1.00 57.00 86 GLY A C 1
ATOM 673 O O . GLY A 1 86 ? 20.784 54.933 4.555 1.00 57.00 86 GLY A O 1
ATOM 674 N N . ARG A 1 87 ? 19.206 55.303 6.105 1.00 54.88 87 ARG A N 1
ATOM 675 C CA . ARG A 1 87 ? 18.796 56.640 5.637 1.00 54.88 87 ARG A CA 1
ATOM 676 C C . ARG A 1 87 ? 18.960 57.668 6.762 1.00 54.88 87 ARG A C 1
ATOM 678 O O . ARG A 1 87 ? 17.973 58.047 7.387 1.00 54.88 87 ARG A O 1
ATOM 685 N N . VAL A 1 88 ? 20.201 58.085 7.008 1.00 47.94 88 VAL A N 1
ATOM 686 C CA . VAL A 1 88 ? 20.560 59.371 7.633 1.00 47.94 88 VAL A CA 1
ATOM 687 C C . VAL A 1 88 ? 21.701 59.957 6.820 1.00 47.94 88 VAL A C 1
ATOM 689 O O . VAL A 1 88 ? 22.649 59.187 6.550 1.00 47.94 88 VAL A O 1
#

Radius of gyration: 25.64 Å; chains: 1; bounding box: 45×68×43 Å

pLDDT: mean 82.58, std 14.75, range [47.94, 97.25]